Protein AF-A0A7K4A0K7-F1 (afdb_monomer)

Foldseek 3Di:
DWDWADDDDDDPFFDDPVVCVVLVNWDADPPPRDIITTGHDDLQVLQVVLVVVVNAEAEEEDLCSQPVQLALDAEPVSDDPSSVVVQVSNCVSNVHHHAWYARDDDPSRIHGRPVVD

Radius of gyration: 14.64 Å; Cα contacts (8 Å, |Δi|>4): 188; chains: 1; bounding box: 33×32×39 Å

Structure (mmCIF, N/CA/C/O backbone):
data_AF-A0A7K4A0K7-F1
#
_entry.id   AF-A0A7K4A0K7-F1
#
loop_
_atom_site.group_PDB
_atom_site.id
_atom_site.type_symbol
_atom_site.label_atom_id
_atom_site.label_alt_id
_atom_site.label_comp_id
_atom_site.label_asym_id
_atom_site.label_entity_id
_atom_site.label_seq_id
_atom_site.pdbx_PDB_ins_code
_atom_site.Cartn_x
_atom_site.Cartn_y
_atom_site.Cartn_z
_atom_site.occupancy
_atom_site.B_iso_or_equiv
_atom_site.auth_seq_id
_atom_site.auth_comp_id
_atom_site.auth_asym_id
_atom_site.auth_atom_id
_atom_site.pdbx_PDB_model_num
ATOM 1 N N . ALA A 1 1 ? 3.541 -3.003 -0.098 1.00 80.00 1 ALA A N 1
ATOM 2 C CA . ALA A 1 1 ? 2.948 -1.931 -0.899 1.00 80.00 1 ALA A CA 1
ATOM 3 C C . ALA A 1 1 ? 4.066 -1.111 -1.523 1.00 80.00 1 ALA A C 1
ATOM 5 O O . ALA A 1 1 ? 4.812 -0.459 -0.806 1.00 80.00 1 ALA A O 1
ATOM 6 N N . TYR A 1 2 ? 4.236 -1.215 -2.838 1.00 89.62 2 TYR A N 1
ATOM 7 C CA . TYR A 1 2 ? 5.328 -0.563 -3.563 1.00 89.62 2 TYR A CA 1
ATOM 8 C C . TYR A 1 2 ? 4.727 0.437 -4.553 1.00 89.62 2 TYR A C 1
ATOM 10 O O . TYR A 1 2 ? 3.865 0.025 -5.338 1.00 89.62 2 TYR A O 1
ATOM 18 N N . PRO A 1 3 ? 5.114 1.726 -4.532 1.00 94.12 3 PRO A N 1
ATOM 19 C CA . PRO A 1 3 ? 4.677 2.670 -5.550 1.00 94.12 3 PRO A CA 1
ATOM 20 C C . PRO A 1 3 ? 5.167 2.231 -6.932 1.00 94.12 3 PRO A C 1
ATOM 22 O O . PRO A 1 3 ? 6.244 1.648 -7.086 1.00 94.12 3 PRO A O 1
ATOM 25 N N . THR A 1 4 ? 4.372 2.529 -7.961 1.00 93.62 4 THR A N 1
ATOM 26 C CA . THR A 1 4 ? 4.722 2.217 -9.348 1.00 93.62 4 THR A CA 1
ATOM 27 C C . THR A 1 4 ? 4.510 3.413 -10.265 1.00 93.62 4 THR A C 1
ATOM 29 O O . THR A 1 4 ? 3.634 4.250 -10.047 1.00 93.62 4 THR A O 1
ATOM 32 N N . ARG A 1 5 ? 5.325 3.508 -11.321 1.00 92.94 5 ARG A N 1
ATOM 33 C CA . ARG A 1 5 ? 5.256 4.599 -12.302 1.00 92.94 5 ARG A CA 1
ATOM 34 C C . ARG A 1 5 ? 5.369 4.081 -13.729 1.00 92.94 5 ARG A C 1
ATOM 36 O O . ARG A 1 5 ? 6.176 3.206 -14.037 1.00 92.94 5 ARG A O 1
ATOM 43 N N . VAL A 1 6 ? 4.575 4.659 -14.630 1.00 90.38 6 VAL A N 1
ATOM 44 C CA . VAL A 1 6 ? 4.652 4.415 -16.079 1.00 90.38 6 VAL A CA 1
ATOM 45 C C . VAL A 1 6 ? 5.246 5.638 -16.765 1.00 90.38 6 VAL A C 1
ATOM 47 O O . VAL A 1 6 ? 4.835 6.763 -16.495 1.00 90.38 6 VAL A O 1
ATOM 50 N N . GLY A 1 7 ? 6.166 5.407 -17.701 1.00 85.25 7 GLY A N 1
ATOM 51 C CA . GLY A 1 7 ? 6.811 6.475 -18.462 1.00 85.25 7 GLY A CA 1
ATOM 52 C C . GLY A 1 7 ? 7.921 7.182 -17.688 1.00 85.25 7 GLY A C 1
ATOM 53 O O . GLY A 1 7 ? 8.341 6.739 -16.617 1.00 85.25 7 GLY A O 1
ATOM 54 N N . GLU A 1 8 ? 8.409 8.270 -18.271 1.00 86.38 8 GLU A N 1
ATOM 55 C CA . GLU A 1 8 ? 9.563 9.024 -17.783 1.00 86.38 8 GLU A CA 1
ATOM 56 C C . GLU A 1 8 ? 9.220 9.940 -16.589 1.00 86.38 8 GLU A C 1
ATOM 58 O O . GLU A 1 8 ? 8.070 10.057 -16.147 1.00 86.38 8 GLU A O 1
ATOM 63 N N . GLY A 1 9 ? 10.253 10.564 -16.022 1.00 90.75 9 GLY A N 1
ATOM 64 C CA . GLY A 1 9 ? 10.161 11.493 -14.895 1.00 90.75 9 GLY A CA 1
ATOM 65 C C . GLY A 1 9 ? 10.773 10.951 -13.599 1.00 90.75 9 GLY A C 1
ATOM 66 O O . GLY A 1 9 ? 10.987 9.739 -13.479 1.00 90.75 9 GLY A O 1
ATOM 67 N N . PRO A 1 10 ? 11.062 11.844 -12.638 1.00 92.44 10 PRO A N 1
ATOM 68 C CA . 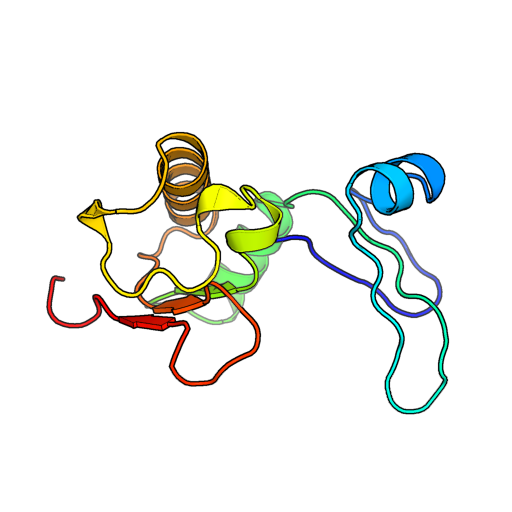PRO A 1 10 ? 11.774 11.498 -11.414 1.00 92.44 10 PRO A CA 1
ATOM 69 C C . PRO A 1 10 ? 10.979 10.500 -10.573 1.00 92.44 10 PRO A C 1
ATOM 71 O O . PRO A 1 10 ? 9.753 10.590 -10.47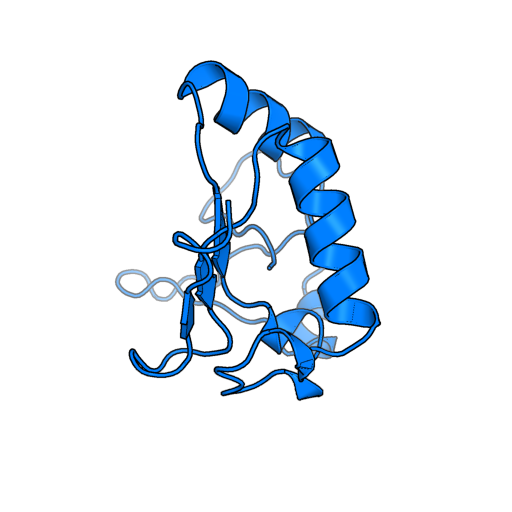6 1.00 92.44 10 PRO A O 1
ATOM 74 N N . PHE A 1 11 ? 11.684 9.547 -9.978 1.00 94.31 11 PHE A N 1
ATOM 75 C CA . PHE A 1 11 ? 11.119 8.579 -9.053 1.00 94.31 11 PHE A CA 1
ATOM 76 C C . PHE A 1 11 ? 12.160 8.324 -7.958 1.00 94.31 11 PHE A C 1
ATOM 78 O O . PHE A 1 11 ? 13.120 7.590 -8.159 1.00 94.31 11 PHE A O 1
ATOM 85 N N . SER A 1 12 ? 12.002 9.043 -6.848 1.00 92.38 12 SER A N 1
ATOM 86 C CA . SER A 1 12 ? 12.929 9.136 -5.709 1.00 92.38 12 SER A CA 1
ATOM 87 C C . SER A 1 12 ? 13.324 7.774 -5.154 1.00 92.38 12 SER A C 1
ATOM 89 O O . SER A 1 12 ? 14.501 7.525 -4.918 1.00 92.38 12 SER A O 1
ATOM 91 N N . THR A 1 13 ? 12.341 6.896 -4.982 1.00 95.31 13 THR A N 1
ATOM 92 C CA . THR A 1 13 ? 12.513 5.575 -4.374 1.00 95.31 13 THR A CA 1
ATOM 93 C C . THR A 1 13 ? 12.626 4.451 -5.402 1.00 95.31 13 THR A C 1
ATOM 95 O O . THR A 1 13 ? 12.479 3.286 -5.041 1.00 95.31 13 THR A O 1
ATOM 98 N N . GLU A 1 14 ? 12.853 4.765 -6.685 1.00 95.81 14 GLU A N 1
ATOM 99 C CA . GLU A 1 14 ? 12.931 3.753 -7.744 1.00 95.81 14 GLU A CA 1
ATOM 100 C C . GLU A 1 14 ? 14.036 2.729 -7.459 1.00 95.81 14 GLU A C 1
ATOM 102 O O . GLU A 1 14 ? 15.214 3.071 -7.347 1.00 95.81 14 GLU A O 1
ATOM 107 N N . MET A 1 15 ? 13.651 1.454 -7.397 1.00 94.31 15 MET A N 1
ATOM 108 C CA . MET A 1 15 ? 14.602 0.352 -7.305 1.00 94.31 15 MET A CA 1
ATOM 109 C C . MET A 1 15 ? 15.055 -0.075 -8.700 1.00 94.31 15 MET A C 1
ATOM 111 O O . MET A 1 15 ? 14.329 0.071 -9.688 1.00 94.31 15 MET A O 1
ATOM 115 N N . THR A 1 16 ? 16.254 -0.652 -8.795 1.00 92.69 16 THR A N 1
ATOM 116 C CA . THR A 1 16 ? 16.705 -1.212 -10.072 1.00 92.69 16 THR A CA 1
ATOM 117 C C . THR A 1 16 ? 15.849 -2.418 -10.459 1.00 92.69 16 THR A C 1
ATOM 119 O O . THR A 1 16 ? 15.282 -3.107 -9.604 1.00 92.69 16 THR A O 1
ATOM 122 N N . ARG A 1 17 ? 15.775 -2.707 -11.763 1.00 87.44 17 ARG A N 1
ATOM 123 C CA . ARG A 1 17 ? 14.976 -3.830 -12.282 1.00 87.44 17 ARG A CA 1
ATOM 124 C C . ARG A 1 17 ? 15.410 -5.163 -11.684 1.00 87.44 17 ARG A C 1
ATOM 126 O O . ARG A 1 17 ? 14.580 -5.999 -11.359 1.00 87.44 17 ARG A O 1
ATOM 133 N N . GLU A 1 18 ? 16.708 -5.337 -11.471 1.00 91.69 18 GLU A N 1
ATOM 134 C CA . GLU A 1 18 ? 17.273 -6.554 -10.892 1.00 91.69 18 GLU A CA 1
ATOM 135 C C . GLU A 1 18 ? 16.789 -6.779 -9.454 1.00 91.69 18 GLU A C 1
ATOM 137 O O . GLU A 1 18 ? 16.623 -7.925 -9.031 1.00 91.69 18 GLU A O 1
ATOM 142 N N . VAL A 1 19 ? 16.560 -5.698 -8.699 1.00 91.50 19 VAL A N 1
ATOM 143 C CA . VAL A 1 19 ? 16.011 -5.764 -7.340 1.00 91.50 19 VAL A CA 1
ATOM 144 C C . VAL A 1 19 ? 14.525 -6.102 -7.389 1.00 91.50 19 VAL A C 1
ATOM 146 O O . VAL A 1 19 ? 14.112 -7.053 -6.724 1.00 91.50 19 VAL A O 1
ATOM 149 N N . SER A 1 20 ? 13.735 -5.402 -8.211 1.00 90.25 20 SER A N 1
ATOM 150 C CA . SER A 1 20 ? 12.295 -5.679 -8.329 1.00 90.25 20 SER A CA 1
ATOM 151 C C . SER A 1 20 ? 12.017 -7.103 -8.811 1.00 90.25 20 SER A C 1
ATOM 153 O O . SER A 1 20 ? 11.135 -7.776 -8.280 1.00 90.25 20 SER A O 1
ATOM 155 N N . ASP A 1 21 ? 12.812 -7.595 -9.765 1.00 88.94 21 ASP A N 1
ATOM 156 C CA . ASP A 1 21 ? 12.686 -8.948 -10.309 1.00 88.94 21 ASP A CA 1
ATOM 157 C C . ASP A 1 21 ? 13.033 -10.007 -9.258 1.00 88.94 21 ASP A C 1
ATOM 159 O O . ASP A 1 21 ? 12.339 -11.016 -9.142 1.00 88.94 21 ASP A O 1
ATOM 163 N N . ARG A 1 22 ? 14.059 -9.761 -8.431 1.00 88.50 22 ARG A N 1
ATOM 164 C CA . ARG A 1 22 ? 14.418 -10.653 -7.317 1.00 88.50 22 ARG A CA 1
ATOM 165 C C . ARG A 1 22 ? 13.336 -10.711 -6.244 1.00 88.50 22 ARG A C 1
ATOM 167 O O . ARG A 1 22 ? 13.142 -11.762 -5.641 1.00 88.50 22 ARG A O 1
ATOM 174 N N . LEU A 1 23 ? 12.649 -9.597 -6.009 1.00 85.75 23 LEU A N 1
ATOM 175 C CA . LEU A 1 23 ? 11.510 -9.526 -5.096 1.00 85.75 23 LEU A CA 1
ATOM 176 C C . LEU A 1 23 ? 10.219 -10.093 -5.715 1.00 85.75 23 LEU A C 1
ATOM 178 O O . LEU A 1 23 ? 9.215 -10.203 -5.018 1.00 85.75 23 LEU A O 1
ATOM 182 N N . GLY A 1 24 ? 10.224 -10.454 -7.004 1.00 84.94 24 GLY A N 1
ATOM 183 C CA . GLY A 1 24 ? 9.039 -10.940 -7.715 1.00 84.94 24 GLY A CA 1
ATOM 184 C C . GLY A 1 24 ? 7.981 -9.859 -7.957 1.00 84.94 24 GLY A C 1
ATOM 185 O O . GLY A 1 24 ? 6.820 -10.177 -8.210 1.00 84.94 24 GLY A O 1
ATOM 186 N N . ILE A 1 25 ? 8.353 -8.578 -7.877 1.00 86.50 25 ILE A N 1
ATOM 187 C CA . ILE A 1 25 ? 7.430 -7.450 -8.014 1.00 86.50 25 ILE A CA 1
ATOM 188 C C . ILE A 1 25 ? 7.512 -6.935 -9.445 1.00 86.50 25 ILE A C 1
ATOM 190 O O . ILE A 1 25 ? 8.326 -6.077 -9.784 1.00 86.50 25 ILE A O 1
ATOM 194 N N . GLN A 1 26 ? 6.646 -7.472 -10.297 1.00 85.75 26 GLN A N 1
ATOM 195 C CA . GLN A 1 26 ? 6.537 -7.069 -11.692 1.00 85.75 26 GLN A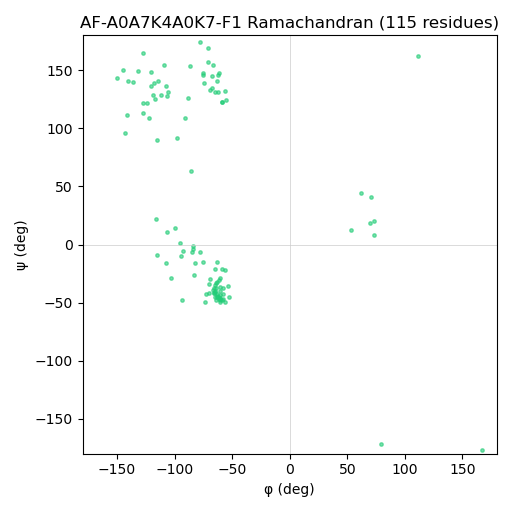 CA 1
ATOM 196 C C . GLN A 1 26 ? 5.108 -6.635 -11.988 1.00 85.75 26 GLN A C 1
ATOM 198 O O . GLN A 1 26 ? 4.162 -7.406 -11.840 1.00 85.75 26 GLN A O 1
ATOM 203 N N . GLU A 1 27 ? 4.947 -5.396 -12.446 1.00 85.12 27 GLU A N 1
ATOM 204 C CA . GLU A 1 27 ? 3.660 -4.896 -12.914 1.00 85.12 27 GLU A CA 1
ATOM 205 C C . GLU A 1 27 ? 3.755 -4.455 -14.368 1.00 85.12 27 GLU A C 1
ATOM 207 O O . GLU A 1 27 ? 4.681 -3.748 -14.771 1.00 85.12 27 GLU A O 1
ATOM 212 N N . PHE A 1 28 ? 2.751 -4.828 -15.153 1.00 87.94 28 PHE A N 1
ATOM 213 C CA . PHE A 1 28 ? 2.638 -4.456 -16.556 1.00 87.94 28 PHE A CA 1
ATOM 214 C C . PHE A 1 28 ? 1.372 -3.633 -16.763 1.00 87.94 28 PHE A C 1
ATOM 216 O O . PHE A 1 28 ? 0.317 -3.916 -16.197 1.00 87.94 28 PHE A O 1
ATOM 223 N N . GLY A 1 29 ? 1.468 -2.583 -17.578 1.00 83.31 29 GLY A N 1
ATOM 224 C CA . GLY A 1 29 ? 0.298 -1.798 -17.955 1.00 83.31 29 GLY A CA 1
ATOM 225 C C . GLY A 1 29 ? -0.705 -2.655 -18.727 1.00 83.31 29 GLY A C 1
ATOM 226 O O . GLY A 1 29 ? -0.339 -3.298 -19.703 1.00 83.31 29 GLY A O 1
ATOM 227 N N . THR A 1 30 ? -1.977 -2.613 -18.342 1.00 84.31 30 THR A N 1
ATOM 228 C CA . THR A 1 30 ? -3.042 -3.420 -18.961 1.00 84.31 30 THR A CA 1
ATOM 229 C C . THR A 1 30 ? -3.281 -3.091 -20.435 1.00 84.31 30 THR A C 1
ATOM 231 O O . THR A 1 30 ? -3.614 -3.977 -21.208 1.00 84.31 30 THR A O 1
ATOM 234 N N . VAL A 1 31 ? -3.085 -1.829 -20.831 1.00 85.56 31 VAL A N 1
ATOM 235 C CA . VAL A 1 31 ? -3.313 -1.365 -22.212 1.00 85.56 31 VAL A CA 1
ATOM 236 C C . VAL A 1 31 ? -2.039 -1.407 -23.055 1.00 85.56 31 VAL A C 1
ATOM 238 O O . VAL A 1 31 ? -2.049 -1.870 -24.187 1.00 85.56 31 VAL A O 1
ATOM 241 N N . THR A 1 32 ? -0.930 -0.882 -22.525 1.00 83.12 32 THR A N 1
ATOM 242 C CA . THR A 1 32 ? 0.315 -0.720 -23.306 1.00 83.12 32 THR A CA 1
ATOM 243 C C . THR A 1 32 ? 1.289 -1.882 -23.152 1.00 83.12 32 THR A C 1
ATOM 245 O O . THR A 1 32 ? 2.311 -1.893 -23.829 1.00 83.12 32 THR A O 1
ATOM 248 N N . HIS A 1 33 ? 1.035 -2.799 -22.212 1.00 83.69 33 HIS A N 1
ATOM 249 C CA . HIS A 1 33 ? 1.943 -3.876 -21.797 1.00 83.69 33 HIS A CA 1
ATOM 250 C C . HIS A 1 33 ? 3.356 -3.420 -21.398 1.00 83.69 33 HIS A C 1
ATOM 252 O O . HIS A 1 33 ? 4.250 -4.240 -21.204 1.00 83.69 33 HIS A O 1
ATOM 258 N N . ARG A 1 34 ? 3.570 -2.111 -21.212 1.00 86.94 34 ARG A N 1
ATOM 259 C CA . ARG A 1 34 ? 4.837 -1.573 -20.718 1.00 86.94 34 ARG A CA 1
ATOM 260 C C . ARG A 1 34 ? 5.023 -1.969 -19.261 1.00 86.94 34 ARG A C 1
ATOM 262 O O . ARG A 1 34 ? 4.111 -1.787 -18.450 1.00 86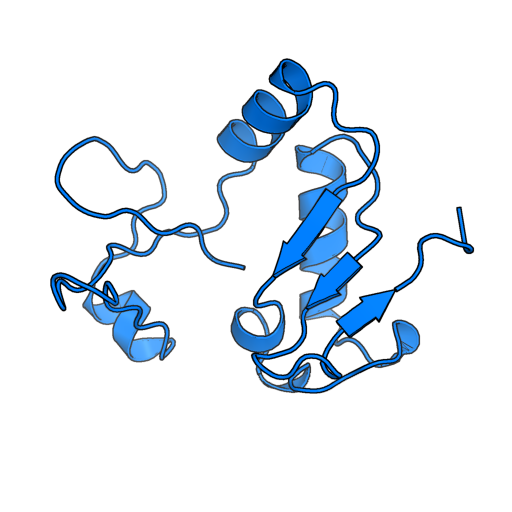.94 34 ARG A O 1
ATOM 269 N N . GLN A 1 35 ? 6.212 -2.464 -18.941 1.00 86.56 35 GLN A N 1
ATOM 270 C CA . GLN A 1 35 ? 6.606 -2.747 -17.568 1.00 86.56 35 GLN A CA 1
ATOM 271 C C . GLN A 1 35 ? 6.671 -1.439 -16.773 1.00 86.56 35 GLN A C 1
ATOM 273 O O . GLN A 1 35 ? 7.260 -0.452 -17.230 1.00 86.56 35 GLN A O 1
ATOM 278 N N . ARG A 1 36 ? 6.041 -1.427 -15.600 1.00 92.25 36 ARG A N 1
ATOM 279 C CA . ARG A 1 36 ? 6.079 -0.300 -14.670 1.00 92.25 36 ARG A CA 1
ATOM 280 C C . ARG A 1 36 ? 7.427 -0.262 -13.960 1.00 92.25 36 ARG A C 1
ATOM 282 O O . ARG A 1 36 ? 8.018 -1.303 -13.682 1.00 92.25 36 ARG A O 1
ATOM 289 N N . ARG A 1 37 ? 7.897 0.947 -13.666 1.00 94.19 37 ARG A N 1
ATOM 290 C CA . ARG A 1 37 ? 8.996 1.172 -12.723 1.00 94.19 37 ARG A 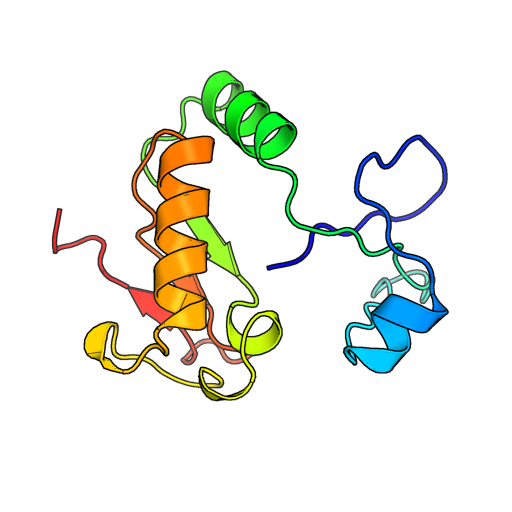CA 1
ATOM 291 C C . ARG A 1 37 ? 8.443 0.972 -11.320 1.00 94.19 37 ARG A C 1
ATOM 293 O O . ARG A 1 37 ? 7.314 1.397 -11.064 1.00 94.19 37 ARG A O 1
ATOM 300 N N . ILE A 1 38 ? 9.210 0.322 -10.458 1.00 95.06 38 ILE A N 1
ATOM 301 C CA . ILE A 1 38 ? 8.825 -0.009 -9.084 1.00 95.06 38 ILE A CA 1
ATOM 302 C C . ILE A 1 38 ? 9.738 0.779 -8.150 1.00 95.06 38 ILE A C 1
ATOM 304 O O . ILE A 1 38 ? 10.924 0.924 -8.439 1.00 95.06 38 ILE A O 1
ATOM 308 N N . GLY A 1 39 ? 9.195 1.300 -7.058 1.00 94.94 39 GLY A N 1
ATOM 309 C CA . GLY A 1 39 ? 9.979 1.950 -6.015 1.00 94.94 39 GLY A CA 1
ATOM 310 C C . GLY A 1 39 ? 9.681 1.379 -4.642 1.00 94.94 39 GLY A C 1
ATOM 311 O O . GLY A 1 39 ? 8.699 0.661 -4.466 1.00 94.94 39 GLY A O 1
ATOM 312 N N . GLU A 1 40 ? 10.543 1.677 -3.680 1.00 94.88 40 GLU A N 1
ATOM 313 C CA . GLU A 1 40 ? 10.286 1.449 -2.258 1.00 94.88 40 GLU A CA 1
ATOM 314 C C . GLU A 1 40 ? 9.227 2.428 -1.730 1.00 94.88 40 GLU A C 1
ATOM 316 O O . GLU A 1 40 ? 8.832 3.371 -2.423 1.00 94.88 40 GLU A O 1
ATOM 321 N N . TRP A 1 41 ? 8.736 2.188 -0.512 1.00 95.50 41 TRP A N 1
ATOM 322 C CA . TRP A 1 41 ? 7.785 3.086 0.143 1.00 95.50 41 TRP A CA 1
ATOM 323 C C . TRP A 1 41 ? 8.343 4.512 0.233 1.00 95.50 41 TRP A C 1
ATOM 325 O O . TRP A 1 41 ? 9.487 4.708 0.635 1.00 95.50 41 TRP A O 1
ATOM 335 N N . ASP A 1 42 ? 7.532 5.495 -0.159 1.00 96.69 42 ASP A N 1
ATOM 336 C CA . ASP A 1 42 ? 7.884 6.917 -0.135 1.00 96.69 42 ASP A CA 1
ATOM 337 C C . ASP A 1 42 ? 6.964 7.637 0.861 1.00 96.69 42 ASP A C 1
ATOM 339 O O . ASP A 1 42 ? 5.859 8.069 0.516 1.00 96.69 42 ASP A O 1
ATOM 343 N N . GLY A 1 43 ? 7.412 7.703 2.116 1.00 96.12 43 GLY A N 1
ATOM 344 C CA . GLY A 1 43 ? 6.667 8.305 3.222 1.00 96.12 43 GLY A CA 1
ATOM 345 C C . GLY A 1 43 ? 6.428 9.805 3.049 1.00 96.12 43 GLY A C 1
ATOM 346 O O . GLY A 1 43 ? 5.335 10.298 3.324 1.00 96.12 43 GLY A O 1
ATOM 347 N N . GLU A 1 44 ? 7.402 10.540 2.500 1.00 95.81 44 GLU A N 1
ATOM 348 C CA . GLU A 1 44 ? 7.259 11.978 2.238 1.00 95.81 44 GLU A CA 1
ATOM 349 C C . GLU A 1 44 ? 6.171 12.248 1.192 1.00 95.81 44 GLU A C 1
ATOM 351 O O . GLU A 1 44 ? 5.307 13.114 1.383 1.00 95.81 44 GLU A O 1
ATOM 356 N N . MET A 1 45 ? 6.170 11.477 0.099 1.00 96.25 45 MET A N 1
ATOM 357 C CA . MET A 1 45 ? 5.135 11.563 -0.926 1.00 96.25 45 MET A CA 1
ATOM 358 C C . MET A 1 45 ? 3.766 11.137 -0.379 1.00 96.25 45 MET A C 1
ATOM 360 O O . MET A 1 45 ? 2.763 11.790 -0.688 1.00 96.25 45 MET A O 1
ATOM 364 N N . ALA A 1 46 ? 3.710 10.077 0.435 1.00 97.19 46 ALA A N 1
ATOM 365 C CA . ALA A 1 46 ? 2.479 9.613 1.071 1.00 97.19 46 ALA A CA 1
ATOM 366 C C . ALA 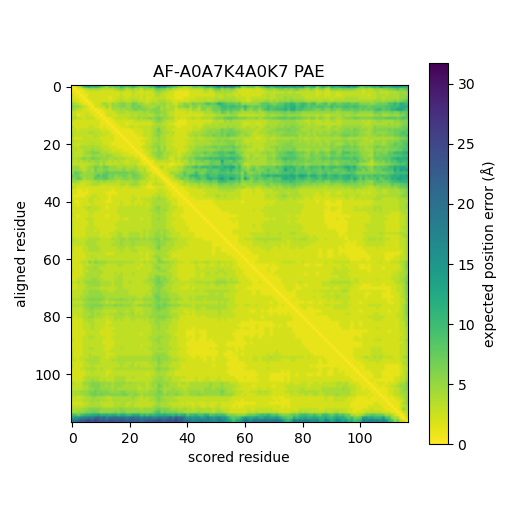A 1 46 ? 1.878 10.698 1.976 1.00 97.19 46 ALA A C 1
ATOM 368 O O . ALA A 1 46 ? 0.714 11.068 1.798 1.00 97.19 46 ALA A O 1
ATOM 369 N N . ARG A 1 47 ? 2.695 11.290 2.855 1.00 97.69 47 ARG A N 1
ATOM 370 C CA . ARG A 1 47 ? 2.321 12.404 3.734 1.00 97.69 47 ARG A CA 1
ATOM 371 C C . ARG A 1 47 ? 1.790 13.601 2.962 1.00 97.69 47 ARG A C 1
ATOM 373 O O . ARG A 1 47 ? 0.737 14.150 3.287 1.00 97.69 47 ARG A O 1
ATOM 380 N N . TYR A 1 48 ? 2.517 14.020 1.926 1.00 97.75 48 TYR A N 1
ATOM 381 C CA . TYR A 1 48 ? 2.125 15.165 1.111 1.00 97.75 48 TYR A CA 1
ATOM 382 C C . TYR A 1 48 ? 0.792 14.912 0.397 1.00 97.75 48 TYR A C 1
ATOM 384 O O . TYR A 1 48 ? -0.100 15.761 0.425 1.00 97.75 48 TYR A O 1
ATOM 392 N N . SER A 1 49 ? 0.622 13.725 -0.191 1.00 97.69 49 SER A N 1
ATOM 393 C CA . SER A 1 49 ? -0.632 13.318 -0.829 1.00 97.69 49 SER A CA 1
ATOM 394 C C . SER A 1 49 ? -1.797 13.309 0.164 1.00 97.69 49 SER A C 1
ATOM 396 O O . SER A 1 49 ? -2.861 13.861 -0.127 1.00 97.69 49 SER A O 1
ATOM 398 N N . ALA A 1 50 ? -1.593 12.737 1.352 1.00 97.81 50 ALA A N 1
ATOM 399 C CA . ALA A 1 50 ? -2.602 12.669 2.402 1.00 97.81 50 ALA A CA 1
ATOM 400 C C . ALA A 1 50 ? -3.042 14.066 2.862 1.00 97.81 50 ALA A C 1
ATOM 402 O O . ALA A 1 50 ? -4.241 14.344 2.930 1.00 97.81 50 ALA A O 1
ATOM 403 N N . MET A 1 51 ? -2.080 14.967 3.083 1.00 98.06 51 MET A N 1
ATOM 404 C CA . MET A 1 51 ? -2.329 16.360 3.455 1.00 98.06 51 MET A CA 1
ATOM 405 C C . MET A 1 51 ? -3.169 17.093 2.401 1.00 98.06 51 MET A C 1
ATOM 407 O O . MET A 1 51 ? -4.145 17.755 2.747 1.00 98.06 51 MET A O 1
ATOM 411 N N . ILE A 1 52 ? -2.815 16.974 1.117 1.00 98.19 52 ILE A N 1
ATOM 412 C CA . ILE A 1 52 ? -3.525 17.664 0.028 1.00 98.19 52 ILE A CA 1
ATOM 413 C C . ILE A 1 52 ? -4.960 17.149 -0.131 1.00 98.19 52 ILE A C 1
ATOM 415 O O . ILE A 1 52 ? -5.864 17.935 -0.409 1.00 98.19 52 ILE A O 1
ATOM 419 N N . ASN A 1 53 ? -5.179 15.847 0.056 1.00 98.06 53 ASN A N 1
ATOM 420 C CA . ASN A 1 53 ? -6.500 15.237 -0.095 1.00 98.06 53 ASN A CA 1
ATOM 421 C C . ASN A 1 53 ? -7.368 15.321 1.172 1.00 98.06 53 ASN A C 1
ATOM 423 O O . ASN A 1 53 ? -8.534 14.938 1.116 1.00 98.06 53 ASN A O 1
ATOM 427 N N . GLY A 1 54 ? -6.832 15.802 2.301 1.00 97.44 54 GLY A N 1
ATOM 428 C CA . GLY A 1 54 ? -7.543 15.785 3.581 1.00 97.44 54 GLY A CA 1
ATOM 429 C C . GLY A 1 54 ? -7.869 14.360 4.036 1.00 97.44 54 GLY A C 1
ATOM 430 O O . GLY A 1 54 ? -9.003 14.082 4.421 1.00 97.44 54 GLY A O 1
ATOM 431 N N . CYS A 1 55 ? -6.894 13.454 3.920 1.00 97.12 55 CYS A N 1
ATOM 432 C CA . CYS A 1 55 ? -7.046 12.037 4.245 1.00 97.12 55 CYS A CA 1
ATOM 433 C C . CYS A 1 55 ? -7.554 11.842 5.683 1.00 97.12 55 CYS A C 1
ATOM 435 O O . CYS A 1 55 ? -6.939 12.326 6.630 1.00 97.12 55 CYS A O 1
ATOM 437 N N . THR A 1 56 ? -8.665 11.121 5.840 1.00 96.31 56 THR A N 1
ATOM 438 C CA . THR A 1 56 ? -9.228 10.750 7.150 1.00 96.31 56 THR A CA 1
ATOM 439 C C . THR A 1 56 ? -8.939 9.300 7.518 1.00 96.31 56 THR A C 1
ATOM 441 O O . THR A 1 56 ? -8.854 8.975 8.697 1.00 96.31 56 THR A O 1
ATOM 444 N N . GLN A 1 57 ? -8.807 8.438 6.510 1.00 96.94 57 GLN A N 1
ATOM 445 C CA . GLN A 1 57 ? -8.460 7.027 6.613 1.00 96.94 57 GLN A CA 1
ATOM 446 C C . GLN A 1 57 ? -7.715 6.618 5.341 1.00 96.94 57 GLN A C 1
ATOM 448 O O . GLN A 1 57 ? -8.062 7.067 4.243 1.00 96.94 57 GLN A O 1
ATOM 453 N N . ALA A 1 58 ? -6.721 5.751 5.481 1.00 97.25 58 ALA A N 1
ATOM 454 C CA . ALA A 1 58 ? -5.924 5.242 4.379 1.00 97.25 58 ALA A CA 1
ATOM 455 C C . ALA A 1 58 ? -6.226 3.771 4.082 1.00 97.25 58 ALA A C 1
ATOM 457 O O . ALA A 1 58 ? -6.634 2.997 4.948 1.00 97.25 58 ALA A O 1
ATOM 458 N N . ALA A 1 59 ? -5.982 3.387 2.832 1.00 97.56 59 ALA A N 1
ATOM 459 C CA . ALA A 1 59 ? -6.015 2.002 2.395 1.00 97.56 59 ALA A CA 1
ATOM 460 C C . ALA A 1 59 ? -4.631 1.596 1.878 1.00 97.56 59 ALA A C 1
ATOM 462 O O . ALA A 1 59 ? -4.068 2.271 1.012 1.00 97.56 59 ALA A O 1
ATOM 463 N N . ILE A 1 60 ? -4.101 0.478 2.372 1.00 96.94 60 ILE A N 1
ATOM 464 C CA . ILE A 1 60 ? -2.834 -0.102 1.919 1.00 96.94 60 ILE A CA 1
ATOM 465 C C . ILE A 1 60 ? -3.126 -1.339 1.076 1.00 96.94 60 ILE A C 1
ATOM 467 O O . ILE A 1 60 ? -3.890 -2.219 1.460 1.00 96.94 60 ILE A O 1
ATOM 471 N N . THR A 1 61 ? -2.502 -1.424 -0.098 1.00 96.25 61 THR A N 1
ATOM 472 C CA . THR A 1 61 ? -2.673 -2.559 -1.016 1.00 96.25 61 THR A CA 1
ATOM 473 C C . THR A 1 61 ? -1.351 -3.256 -1.297 1.00 96.25 61 THR A C 1
ATOM 475 O O . THR A 1 61 ? -0.280 -2.639 -1.302 1.00 96.25 61 THR A O 1
ATOM 478 N N . GLY A 1 62 ? -1.411 -4.566 -1.533 1.00 93.31 62 GLY A N 1
ATOM 479 C CA . GLY A 1 62 ? -0.216 -5.358 -1.803 1.00 93.31 62 GLY A CA 1
ATOM 480 C C . GLY A 1 62 ? 0.665 -5.522 -0.564 1.00 93.31 62 GLY A C 1
ATOM 481 O O . GLY A 1 62 ? 1.890 -5.357 -0.660 1.00 93.31 62 GLY A O 1
ATOM 482 N N . ILE A 1 63 ? 0.067 -5.750 0.612 1.00 95.62 63 ILE A N 1
ATOM 483 C CA . ILE A 1 63 ? 0.832 -6.061 1.831 1.00 95.62 63 ILE A CA 1
ATOM 484 C C . ILE A 1 63 ? 1.488 -7.448 1.726 1.00 95.62 63 ILE A C 1
ATOM 486 O O . ILE A 1 63 ? 2.608 -7.633 2.190 1.00 95.62 63 ILE A O 1
ATOM 490 N N . ASP A 1 64 ? 0.875 -8.368 0.978 1.00 94.31 64 ASP A N 1
ATOM 491 C CA . ASP A 1 64 ? 1.424 -9.673 0.586 1.00 94.31 64 ASP A CA 1
ATOM 492 C C . ASP A 1 64 ? 2.737 -9.563 -0.206 1.00 94.31 64 ASP A C 1
ATOM 494 O O . ASP A 1 64 ? 3.545 -10.485 -0.230 1.00 94.31 64 ASP A O 1
ATOM 498 N N . ARG A 1 65 ? 3.006 -8.406 -0.822 1.00 92.69 65 ARG A N 1
ATOM 499 C CA . ARG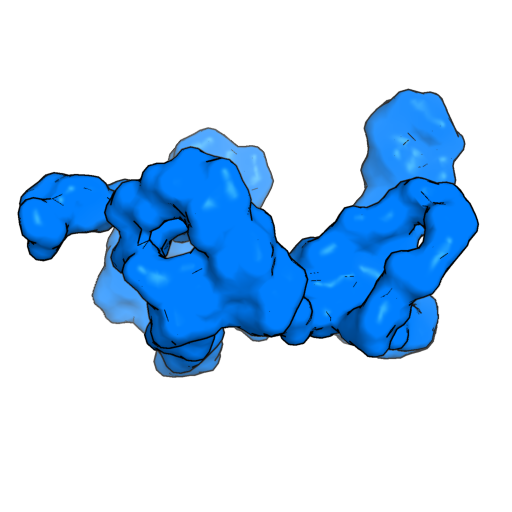 A 1 65 ? 4.293 -8.135 -1.481 1.00 92.69 65 ARG A CA 1
ATOM 500 C C . ARG A 1 65 ? 5.367 -7.655 -0.508 1.00 92.69 65 ARG A C 1
ATOM 502 O O . ARG A 1 65 ? 6.547 -7.814 -0.795 1.00 92.69 65 ARG A O 1
ATOM 509 N N . VAL A 1 66 ? 4.978 -7.040 0.614 1.00 92.81 66 VAL A N 1
ATOM 510 C CA . VAL A 1 66 ? 5.914 -6.718 1.711 1.00 92.81 66 VAL A CA 1
ATOM 511 C C . VAL A 1 66 ? 6.288 -8.002 2.433 1.00 92.81 66 VAL A C 1
ATOM 513 O O . VAL A 1 66 ? 7.468 -8.222 2.718 1.00 92.81 66 VAL A O 1
ATOM 516 N N . ASP A 1 67 ? 5.306 -8.864 2.679 1.00 94.44 67 ASP A N 1
ATOM 517 C CA . ASP A 1 67 ? 5.518 -10.190 3.237 1.00 94.44 67 ASP A CA 1
ATOM 518 C C . ASP A 1 67 ? 4.587 -11.234 2.591 1.00 94.44 67 ASP A C 1
ATOM 520 O O . ASP A 1 67 ? 3.381 -11.212 2.855 1.00 94.44 67 ASP A O 1
ATOM 524 N N . PRO A 1 68 ? 5.128 -12.188 1.805 1.00 93.50 68 PRO A N 1
ATOM 525 C CA . PRO A 1 68 ? 4.347 -13.256 1.179 1.00 93.50 68 PRO A CA 1
ATOM 526 C C . PRO A 1 68 ? 3.533 -14.111 2.156 1.00 93.50 68 PRO A C 1
ATOM 528 O O . PRO A 1 68 ? 2.548 -14.722 1.746 1.00 93.50 68 PRO A O 1
ATOM 531 N N . LEU A 1 69 ? 3.908 -14.151 3.441 1.00 95.25 69 LEU A N 1
ATOM 532 C CA . LEU A 1 69 ? 3.151 -14.868 4.472 1.00 95.25 69 LEU A CA 1
ATOM 533 C C . LEU A 1 69 ? 1.760 -14.271 4.713 1.00 95.25 69 LEU A C 1
ATOM 535 O O . LEU A 1 69 ? 0.882 -14.968 5.210 1.00 95.25 69 LEU A O 1
ATOM 539 N N . CYS A 1 70 ? 1.549 -13.007 4.339 1.00 96.19 70 CYS A N 1
ATOM 540 C CA . CYS A 1 70 ? 0.272 -12.326 4.516 1.00 96.19 70 CYS A CA 1
ATOM 541 C C . CYS A 1 70 ? -0.733 -12.600 3.389 1.00 96.19 70 CYS A C 1
ATOM 543 O O . CYS A 1 70 ? -1.844 -12.078 3.446 1.00 96.19 70 CYS A O 1
ATOM 545 N N . PHE A 1 71 ? -0.379 -13.388 2.367 1.00 96.69 71 PHE A N 1
ATOM 546 C CA . PHE A 1 71 ? -1.254 -13.627 1.220 1.00 96.69 71 PHE A CA 1
ATOM 547 C C . PHE A 1 71 ? -2.598 -14.251 1.629 1.00 96.69 71 PHE A C 1
ATOM 549 O O . PHE A 1 71 ? -2.644 -15.336 2.209 1.00 96.69 71 PHE A O 1
ATOM 556 N N . GLY A 1 72 ? -3.697 -13.577 1.281 1.00 96.38 72 GLY A N 1
ATOM 557 C CA . GLY A 1 72 ? -5.066 -14.044 1.528 1.00 96.38 72 GLY A CA 1
ATOM 558 C C . GLY A 1 72 ? -5.534 -13.975 2.984 1.00 96.38 72 GLY A C 1
ATOM 559 O O . GLY A 1 72 ? -6.609 -14.482 3.295 1.00 96.38 72 GLY A O 1
ATOM 560 N N . ILE A 1 73 ? -4.759 -13.358 3.881 1.00 96.69 73 ILE A N 1
ATOM 561 C CA . ILE A 1 73 ? -5.184 -13.139 5.267 1.00 96.69 73 ILE A CA 1
ATOM 562 C C . ILE A 1 73 ? -6.343 -12.137 5.306 1.00 96.69 73 ILE A C 1
ATOM 564 O O . ILE A 1 73 ? -6.293 -11.097 4.653 1.00 96.69 73 ILE A O 1
ATOM 568 N N . THR A 1 74 ? -7.373 -12.448 6.090 1.00 96.44 74 THR A N 1
ATOM 569 C CA . THR A 1 74 ? -8.562 -11.598 6.287 1.00 96.44 74 THR A CA 1
ATOM 570 C C . THR A 1 74 ? -8.716 -11.090 7.719 1.00 96.44 74 THR A C 1
ATOM 572 O O . THR A 1 74 ? -9.553 -10.231 7.964 1.00 96.44 74 THR A O 1
ATOM 575 N N . ASP A 1 75 ? -7.902 -11.590 8.654 1.00 95.19 75 ASP A N 1
ATOM 576 C CA . ASP A 1 75 ? -7.945 -11.206 10.067 1.00 95.19 75 ASP A CA 1
ATOM 577 C C . ASP A 1 75 ? -6.671 -10.432 10.425 1.00 95.19 75 ASP A C 1
ATOM 579 O O . ASP A 1 75 ? -5.566 -10.923 10.175 1.00 95.19 75 ASP A O 1
ATOM 583 N N . TYR A 1 76 ? -6.813 -9.252 11.035 1.00 94.88 76 TYR A N 1
ATOM 584 C CA . TYR A 1 76 ? -5.690 -8.362 11.356 1.00 94.88 76 TYR A CA 1
ATOM 585 C C . TYR A 1 76 ? -4.636 -9.031 12.254 1.00 94.88 76 TYR A C 1
ATOM 587 O O . TYR A 1 76 ? -3.443 -8.975 11.961 1.00 94.88 76 TYR A O 1
ATOM 595 N N . ASP A 1 77 ? -5.075 -9.779 13.270 1.00 95.19 77 ASP A N 1
ATOM 596 C CA . ASP A 1 77 ? -4.204 -10.473 14.234 1.00 95.19 77 ASP A CA 1
ATOM 597 C C . ASP A 1 77 ? -3.301 -11.551 13.614 1.00 95.19 77 ASP A C 1
ATOM 599 O O . ASP A 1 77 ? -2.375 -12.047 14.257 1.00 95.19 77 ASP A O 1
ATOM 603 N N . LYS A 1 78 ? -3.586 -11.969 12.375 1.00 96.69 78 LYS A N 1
ATOM 604 C CA . LYS A 1 78 ? -2.799 -12.982 11.663 1.00 96.69 78 LYS A CA 1
ATOM 605 C C . LYS A 1 78 ? -1.705 -12.374 10.787 1.00 96.69 78 LYS A C 1
ATOM 607 O O . LYS A 1 78 ? -0.921 -13.131 10.213 1.00 96.69 78 LYS A O 1
ATOM 612 N N . LEU A 1 79 ? -1.645 -11.047 10.662 1.00 96.69 79 LEU A N 1
ATOM 613 C CA . LEU A 1 79 ? -0.572 -10.375 9.937 1.00 96.69 79 LEU A CA 1
ATOM 614 C C . LEU A 1 79 ? 0.784 -10.650 10.596 1.00 96.69 79 LEU A C 1
ATOM 616 O O . LEU A 1 79 ? 0.904 -10.775 11.814 1.00 96.69 79 LEU A O 1
ATOM 620 N N . SER A 1 80 ? 1.825 -10.749 9.773 1.00 97.62 80 SER A N 1
ATOM 621 C CA . SER A 1 80 ? 3.181 -10.937 10.279 1.00 97.62 80 SER A CA 1
ATOM 622 C C . SER A 1 80 ? 3.700 -9.670 10.961 1.00 97.62 80 SER A C 1
ATOM 624 O O . SER A 1 80 ? 3.298 -8.557 10.621 1.00 97.62 80 SER A O 1
ATOM 626 N N . GLU A 1 81 ? 4.677 -9.820 11.860 1.00 97.00 81 GLU A N 1
ATOM 627 C CA . GLU A 1 81 ? 5.353 -8.681 12.505 1.00 97.00 81 GLU A CA 1
ATOM 628 C C . GLU A 1 81 ? 5.909 -7.683 11.479 1.00 97.00 81 GLU A C 1
ATOM 630 O O . GLU A 1 81 ? 5.848 -6.473 11.678 1.00 97.00 81 GLU A O 1
ATOM 635 N N . LYS A 1 82 ? 6.398 -8.182 10.337 1.00 96.31 82 LYS A N 1
ATOM 636 C CA . LYS A 1 82 ? 6.905 -7.348 9.244 1.00 96.31 82 LYS A CA 1
ATOM 637 C C . LYS A 1 82 ? 5.801 -6.511 8.594 1.00 96.31 82 LYS A C 1
ATOM 639 O O . LYS A 1 82 ? 6.038 -5.352 8.259 1.00 96.31 82 LYS A O 1
ATOM 644 N N . ALA A 1 83 ? 4.623 -7.094 8.379 1.00 96.69 83 ALA A N 1
ATOM 645 C CA . ALA A 1 83 ? 3.483 -6.381 7.815 1.00 96.69 83 ALA A CA 1
ATOM 646 C C . ALA A 1 83 ? 2.920 -5.351 8.802 1.00 96.69 83 ALA A C 1
ATOM 648 O O . ALA A 1 83 ? 2.653 -4.223 8.398 1.00 96.69 83 ALA A O 1
ATOM 649 N N . LEU A 1 84 ? 2.815 -5.710 10.085 1.00 96.75 84 LEU A N 1
ATOM 650 C CA . LEU A 1 84 ? 2.374 -4.803 11.146 1.00 96.75 84 LEU A CA 1
ATOM 651 C C . LEU A 1 84 ? 3.321 -3.604 11.291 1.00 96.75 84 LEU A C 1
ATOM 653 O O . LEU A 1 84 ? 2.863 -2.468 11.259 1.00 96.75 84 LEU A O 1
ATOM 657 N N . ALA A 1 85 ? 4.636 -3.840 11.326 1.00 97.50 85 ALA A N 1
ATOM 658 C CA . ALA A 1 85 ? 5.627 -2.764 11.370 1.00 97.50 85 ALA A CA 1
ATOM 659 C C . ALA A 1 85 ? 5.548 -1.845 10.137 1.00 97.50 85 ALA A C 1
ATOM 661 O O . ALA A 1 85 ? 5.726 -0.636 10.242 1.00 97.50 85 ALA A O 1
ATOM 662 N N . PHE A 1 86 ? 5.265 -2.403 8.954 1.00 97.50 86 PHE A N 1
ATOM 663 C CA . PHE A 1 86 ? 5.056 -1.596 7.753 1.00 97.50 86 PHE A CA 1
ATOM 664 C C . PHE A 1 86 ? 3.799 -0.721 7.852 1.00 97.50 86 PHE A C 1
ATOM 666 O O . PHE A 1 86 ? 3.834 0.431 7.426 1.00 97.50 86 PHE A O 1
ATOM 673 N N . ILE A 1 87 ? 2.698 -1.258 8.387 1.00 96.88 87 ILE A N 1
ATOM 674 C CA . ILE A 1 87 ? 1.452 -0.506 8.585 1.00 96.88 87 ILE A CA 1
ATOM 675 C C . ILE A 1 87 ? 1.680 0.637 9.576 1.00 96.88 87 ILE A C 1
ATOM 677 O O . ILE A 1 87 ? 1.298 1.759 9.268 1.00 96.88 87 ILE A O 1
ATOM 681 N N . GLU A 1 88 ? 2.374 0.384 10.686 1.00 97.25 88 GLU A N 1
ATOM 682 C CA . GLU A 1 88 ? 2.705 1.405 11.689 1.00 97.25 88 GLU A CA 1
ATOM 683 C C . GLU A 1 88 ? 3.511 2.566 11.081 1.00 97.25 88 GLU A C 1
ATOM 685 O O . GLU A 1 88 ? 3.142 3.729 11.237 1.00 97.25 88 GLU A O 1
ATOM 690 N N . ILE A 1 89 ? 4.553 2.258 10.297 1.00 97.50 89 ILE A N 1
ATOM 691 C CA . ILE A 1 89 ? 5.334 3.275 9.569 1.00 97.50 89 ILE A CA 1
ATOM 692 C C . ILE A 1 89 ? 4.441 4.052 8.591 1.00 97.50 89 ILE A C 1
ATOM 694 O O . ILE A 1 89 ? 4.523 5.276 8.502 1.00 97.50 89 ILE A O 1
ATOM 698 N N . ALA A 1 90 ? 3.573 3.355 7.853 1.00 97.44 90 ALA A N 1
ATOM 699 C CA . ALA A 1 90 ? 2.683 3.995 6.893 1.00 97.44 90 ALA A CA 1
ATOM 700 C C . ALA A 1 90 ? 1.668 4.927 7.576 1.00 97.44 90 ALA A C 1
ATOM 702 O O . ALA A 1 90 ? 1.412 6.013 7.060 1.00 97.44 90 ALA A O 1
ATOM 703 N N . GLU A 1 91 ? 1.107 4.538 8.721 1.00 97.25 91 GLU A N 1
ATOM 704 C CA . GLU A 1 91 ? 0.209 5.381 9.518 1.00 97.25 91 GLU A CA 1
ATOM 705 C C . GLU A 1 91 ? 0.917 6.631 10.046 1.00 97.25 91 GLU A C 1
ATOM 707 O O . GLU A 1 91 ? 0.358 7.728 9.953 1.00 97.25 91 GLU A O 1
ATOM 712 N N . GLU A 1 92 ? 2.152 6.490 10.539 1.00 97.88 92 GLU A N 1
ATOM 713 C CA . GLU A 1 92 ? 2.970 7.618 10.997 1.00 97.88 92 GLU A CA 1
ATOM 714 C C . GLU A 1 92 ? 3.240 8.615 9.858 1.00 97.88 92 GLU A C 1
ATOM 716 O O . GLU A 1 92 ? 3.022 9.821 10.017 1.00 97.88 92 GLU A O 1
ATOM 721 N N . ASP A 1 93 ? 3.658 8.116 8.692 1.00 97.75 93 ASP A N 1
ATOM 722 C CA . ASP A 1 93 ? 3.943 8.942 7.518 1.00 97.75 93 ASP A CA 1
ATOM 723 C C . ASP A 1 93 ? 2.684 9.653 7.000 1.00 97.75 93 ASP A C 1
ATOM 725 O O . ASP A 1 93 ? 2.697 10.857 6.730 1.00 97.75 93 ASP A O 1
ATOM 729 N N . ILE A 1 94 ? 1.576 8.920 6.858 1.00 97.56 94 ILE A N 1
ATOM 730 C CA . ILE A 1 94 ? 0.311 9.441 6.322 1.00 97.56 94 ILE A CA 1
ATOM 731 C C . ILE A 1 94 ? -0.341 10.422 7.309 1.00 97.56 94 ILE A C 1
ATOM 733 O O . ILE A 1 94 ? -0.977 11.389 6.878 1.00 97.56 94 ILE A O 1
ATOM 737 N N . GLY A 1 95 ? -0.193 10.188 8.615 1.00 96.88 95 GLY A N 1
ATOM 738 C CA . GLY A 1 95 ? -0.865 10.946 9.671 1.00 96.88 95 GLY A CA 1
ATOM 739 C C . GLY A 1 95 ? -2.364 10.642 9.793 1.00 96.88 95 GLY A C 1
ATOM 740 O O . GLY A 1 95 ? -3.108 11.462 10.330 1.00 96.88 95 GLY A O 1
ATOM 741 N N . ALA A 1 96 ? -2.814 9.499 9.271 1.00 96.06 96 ALA A N 1
ATOM 742 C CA . ALA A 1 96 ? -4.188 9.007 9.353 1.00 96.06 96 ALA A CA 1
ATOM 743 C C . ALA A 1 96 ? -4.179 7.473 9.477 1.00 96.06 96 ALA A C 1
ATOM 745 O O . ALA A 1 96 ? -3.269 6.840 8.935 1.00 96.06 96 ALA A O 1
ATOM 746 N N . PRO A 1 97 ? -5.181 6.870 10.141 1.00 96.88 97 PRO A N 1
ATOM 747 C CA . PRO A 1 97 ? -5.207 5.429 10.358 1.00 96.88 97 PRO A CA 1
ATOM 748 C C . PRO A 1 97 ? -5.408 4.654 9.051 1.00 96.88 97 PRO A C 1
ATOM 750 O O . PRO A 1 97 ? -6.159 5.080 8.164 1.00 96.88 97 PRO A O 1
ATOM 753 N N . VAL A 1 98 ? -4.771 3.492 8.943 1.00 97.19 98 VAL A N 1
ATOM 754 C CA . VAL A 1 98 ? -4.933 2.545 7.839 1.00 97.19 98 VAL A CA 1
ATOM 755 C C . VAL A 1 98 ? -6.044 1.571 8.203 1.00 97.19 98 VAL A C 1
ATOM 757 O O . VAL A 1 98 ? -5.873 0.703 9.047 1.00 97.19 98 VAL A O 1
ATOM 760 N N . THR A 1 99 ? -7.192 1.689 7.541 1.00 97.25 99 THR A N 1
ATOM 761 C CA . THR A 1 99 ? -8.400 0.931 7.912 1.00 97.25 99 THR A CA 1
ATOM 762 C C . THR A 1 99 ? -8.766 -0.186 6.951 1.00 97.25 99 THR A C 1
ATOM 764 O O . THR A 1 99 ? -9.566 -1.060 7.279 1.00 97.25 99 THR A O 1
ATOM 767 N N . LEU A 1 100 ? -8.181 -0.161 5.754 1.00 97.56 100 LEU A N 1
ATOM 768 C CA . LEU A 1 100 ? -8.392 -1.154 4.711 1.00 97.56 100 LEU A CA 1
ATOM 769 C C . LEU A 1 100 ? -7.043 -1.683 4.240 1.00 97.56 100 LEU A C 1
ATOM 771 O O . LEU A 1 100 ? -6.199 -0.921 3.763 1.00 97.56 100 LEU A O 1
ATOM 775 N N . ILE A 1 101 ? -6.845 -2.993 4.346 1.00 97.69 101 ILE A N 1
ATOM 776 C CA . ILE A 1 101 ? -5.579 -3.642 4.002 1.00 97.69 101 ILE A CA 1
ATOM 777 C C . ILE A 1 101 ? -5.865 -4.777 3.025 1.00 97.69 101 ILE A C 1
ATOM 779 O O . ILE A 1 101 ? -6.489 -5.772 3.377 1.00 97.69 101 ILE A O 1
ATOM 783 N N . SER A 1 102 ? -5.403 -4.643 1.784 1.00 97.56 102 SER A N 1
ATOM 784 C CA . SER A 1 102 ? -5.503 -5.711 0.786 1.00 97.56 102 SER A CA 1
ATOM 785 C C . SER A 1 102 ? -4.290 -6.637 0.860 1.00 97.56 102 SER A C 1
ATOM 787 O O . SER A 1 102 ? -3.138 -6.198 0.746 1.00 97.56 102 SER A O 1
ATOM 789 N N . THR A 1 103 ? -4.584 -7.928 1.010 1.00 97.00 103 THR A N 1
ATOM 790 C CA . THR A 1 103 ? -3.648 -9.051 1.178 1.00 97.00 103 THR A CA 1
ATOM 791 C C . THR A 1 103 ? -3.537 -9.924 -0.071 1.00 97.00 103 THR A C 1
ATOM 793 O O . THR A 1 103 ? -2.980 -11.021 -0.038 1.00 97.00 103 THR A O 1
ATOM 796 N N . GLY A 1 104 ? -4.083 -9.468 -1.195 1.00 94.94 104 GLY A N 1
ATOM 797 C CA . GLY A 1 104 ? -3.989 -10.161 -2.468 1.00 94.94 104 GLY A CA 1
ATOM 798 C C . GLY A 1 104 ? -4.955 -9.604 -3.514 1.00 94.94 104 GLY A C 1
ATOM 799 O O . GLY A 1 104 ? -5.646 -8.618 -3.267 1.00 94.94 104 GLY A O 1
ATOM 800 N N . PRO A 1 105 ? -4.998 -10.224 -4.705 1.00 93.38 105 PRO A N 1
ATOM 801 C CA . PRO A 1 105 ? -5.776 -9.722 -5.837 1.00 93.38 105 PRO A CA 1
ATOM 802 C C . PRO A 1 105 ? -7.267 -10.092 -5.793 1.00 93.38 105 PRO A C 1
ATOM 804 O O . PRO A 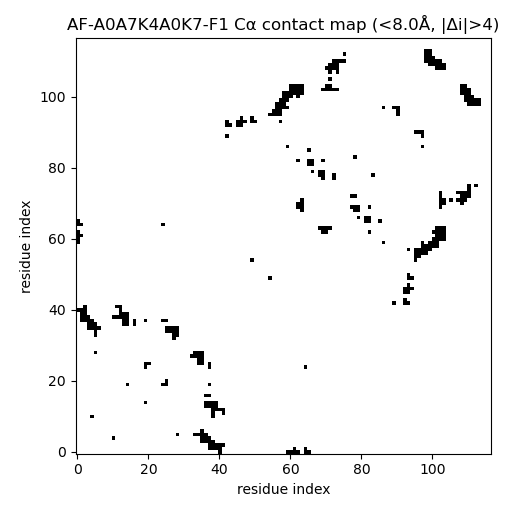1 105 ? -8.041 -9.528 -6.565 1.00 93.38 105 PRO A O 1
ATOM 807 N N . ASP A 1 106 ? -7.664 -11.059 -4.960 1.00 96.00 106 ASP A N 1
ATOM 808 C CA . ASP A 1 106 ? -9.069 -11.447 -4.811 1.00 96.00 106 ASP A CA 1
ATOM 809 C C . ASP A 1 106 ? -9.830 -10.394 -3.992 1.00 96.00 106 ASP A C 1
ATOM 811 O O . ASP A 1 106 ? -9.281 -9.785 -3.076 1.00 96.00 106 A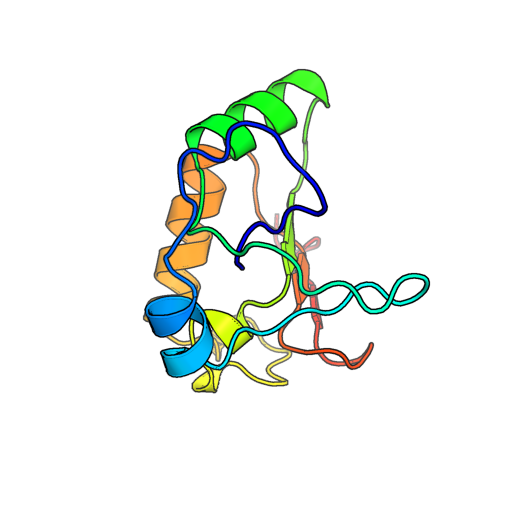SP A O 1
ATOM 815 N N . VAL A 1 107 ? -11.114 -10.205 -4.296 1.00 93.50 107 VAL A N 1
ATOM 816 C CA . VAL A 1 107 ? -12.005 -9.295 -3.562 1.00 93.50 107 VAL A CA 1
ATOM 817 C C . VAL A 1 107 ? -12.153 -9.721 -2.099 1.00 93.50 107 VAL A C 1
ATOM 819 O O . VAL A 1 107 ? -12.322 -8.869 -1.232 1.00 93.50 107 VAL A O 1
ATOM 822 N N . ALA A 1 108 ? -12.066 -11.023 -1.816 1.00 95.44 108 ALA A N 1
ATOM 823 C CA . ALA A 1 108 ? -12.096 -11.549 -0.456 1.00 95.44 108 ALA A CA 1
ATOM 824 C C . ALA A 1 108 ? -10.778 -11.333 0.311 1.00 95.44 108 ALA A C 1
ATOM 826 O O . ALA A 1 108 ? -10.765 -11.475 1.528 1.00 95.44 108 ALA A O 1
ATOM 827 N N . HIS A 1 109 ? -9.671 -11.001 -0.366 1.00 97.06 109 HIS A N 1
ATOM 828 C CA . HIS A 1 109 ? -8.357 -10.806 0.260 1.00 97.06 109 HIS A CA 1
ATOM 829 C C . HIS A 1 109 ? -8.208 -9.368 0.770 1.00 97.06 109 HIS A C 1
ATOM 831 O O . HIS A 1 109 ? -7.379 -8.581 0.294 1.00 97.06 109 HIS A O 1
ATOM 837 N N . ILE A 1 110 ? -9.067 -9.018 1.723 1.00 97.25 110 ILE A N 1
ATOM 838 C CA . ILE A 1 110 ? -9.110 -7.706 2.353 1.00 97.25 110 ILE A CA 1
ATOM 839 C C . ILE A 1 110 ? -9.376 -7.851 3.850 1.00 97.25 110 ILE A C 1
ATOM 841 O O . ILE A 1 110 ? -10.177 -8.682 4.274 1.00 97.25 110 ILE A O 1
ATOM 845 N N . ILE A 1 111 ? -8.694 -7.026 4.633 1.00 97.12 111 ILE A N 1
ATOM 846 C CA . ILE A 1 111 ? -8.937 -6.816 6.056 1.00 97.12 111 ILE A CA 1
ATOM 847 C C . ILE A 1 111 ? -9.593 -5.442 6.187 1.00 97.12 111 ILE A C 1
ATOM 849 O O . ILE A 1 111 ? -9.084 -4.458 5.639 1.00 97.12 111 ILE A O 1
ATOM 853 N N . ASP A 1 112 ? -10.727 -5.390 6.879 1.00 96.56 112 ASP A N 1
ATOM 854 C CA . ASP A 1 112 ? -11.510 -4.178 7.107 1.00 96.56 112 ASP A CA 1
ATOM 855 C C . ASP A 1 112 ? -11.658 -3.943 8.611 1.00 96.56 112 ASP A C 1
ATOM 857 O O . ASP A 1 112 ? -12.359 -4.693 9.284 1.00 96.56 112 ASP A O 1
ATOM 861 N N . ILE A 1 113 ? -10.976 -2.915 9.118 1.00 95.75 113 ILE A N 1
ATOM 862 C CA . ILE A 1 113 ? -10.963 -2.537 10.542 1.00 95.75 113 ILE A CA 1
ATOM 863 C C . ILE A 1 113 ? -11.573 -1.149 10.767 1.00 95.75 113 ILE A C 1
ATOM 865 O O . ILE A 1 113 ? -11.298 -0.478 11.758 1.00 95.75 113 ILE A O 1
ATOM 869 N N . ARG A 1 114 ? -12.412 -0.674 9.837 1.00 94.12 114 ARG A N 1
ATOM 870 C CA . ARG A 1 114 ? -13.033 0.661 9.933 1.00 94.12 114 ARG A CA 1
ATOM 871 C C . ARG A 1 114 ? -13.907 0.848 11.171 1.00 94.12 114 ARG A C 1
ATOM 873 O O . ARG A 1 114 ? -14.033 1.977 11.632 1.00 94.12 114 ARG A O 1
ATOM 880 N N . ASP A 1 115 ? -14.493 -0.233 11.677 1.00 86.25 115 ASP A N 1
ATOM 881 C CA . ASP A 1 115 ? -15.379 -0.223 12.844 1.00 86.25 115 ASP A CA 1
ATOM 882 C C . ASP A 1 115 ? -14.618 -0.290 14.187 1.00 86.25 115 ASP A C 1
ATOM 884 O O . ASP A 1 115 ? -15.240 -0.224 15.247 1.00 86.25 115 ASP A O 1
ATOM 888 N N . GLU A 1 116 ? -13.287 -0.427 14.162 1.00 76.56 116 GLU A N 1
ATOM 889 C CA . GLU A 1 116 ? -12.435 -0.557 15.357 1.00 76.56 116 GLU A CA 1
ATOM 890 C C . GLU A 1 116 ? -11.828 0.783 15.832 1.00 76.56 116 GLU A C 1
ATOM 892 O O . GLU A 1 116 ? -11.096 0.807 16.824 1.00 76.56 116 GLU A O 1
ATOM 897 N N . LEU A 1 117 ? -12.152 1.895 15.153 1.00 57.59 117 LEU A N 1
ATOM 898 C CA . LEU A 1 117 ? -11.653 3.259 15.413 1.00 57.59 117 LEU A CA 1
ATOM 899 C C . LEU A 1 117 ? -12.666 4.185 16.097 1.00 57.59 117 LEU A C 1
ATOM 901 O O . LEU A 1 117 ? -13.858 4.174 15.716 1.00 57.59 117 LEU A O 1
#

pLDDT: mean 93.47, std 5.65, range [57.59, 98.19]

Secondary structure (DSSP, 8-state):
---EE-SSS--TTBPPHHHHHHTT---B-TTT-PBPEEB---HHHHHHHHHHHT-SSEEE--GGGT-GGGTT--SGGGS-HHHHHHHHHHHHHHTS-EEEEE-SSSTT-EEE-GGG-

Sequence (117 aa):
AYPTRVGEGPFSTEMTREVSDRLGIQEFGTVTHRQRRIGEWDGEMARYSAMINGCTQAAITGIDRVDPLCFGITDYDKLSEKALAFIEIAEEDIGAPVTLISTGPDVAHIIDIRDEL

Mean predicted aligned error: 3.63 Å

Nearest PDB structures (foldseek):
  2d7u-assembly1_A  TM=9.920E-01  e=6.906E-15  Pyrococcus horikoshii OT3
  5k7x-assembly3_E  TM=9.869E-01  e=1.137E-13  Pyrococcus horikoshii OT3
  5i33-assembly1_A  TM=9.183E-01  e=1.561E-07  Cryptococcus neoformans H99
  7pvo-assembly1_A  TM=8.937E-01  e=1.889E-07  Helicobacter pylori 26695
  8qwa-assembly1_A-2  TM=8.635E-01  e=6.333E-07  Helicobacter pylori 26695

Solvent-accessible surface area (backbone atoms only — not comparable to full-atom values): 6717 Å² total; per-residue (Å²): 66,61,51,72,44,75,81,87,78,92,59,94,46,55,52,56,67,73,55,33,58,74,69,67,60,79,51,61,40,91,87,78,63,46,70,43,47,48,23,50,75,53,48,70,60,43,22,52,52,26,62,74,68,64,53,74,63,38,72,50,53,42,43,21,74,71,34,67,87,29,52,58,45,51,53,77,90,72,51,45,74,70,47,50,54,50,49,52,52,49,27,65,38,38,71,28,54,70,32,34,40,24,11,48,91,53,89,76,13,38,25,78,50,67,87,79,111